Protein AF-A0A5N9CZS1-F1 (afdb_monomer)

Mean predicted aligned error: 9.43 Å

Solvent-accessible surface area (backbone atoms only — not comparable to full-atom values): 4657 Å² total; per-residue (Å²): 139,85,85,83,75,81,81,71,46,56,24,30,28,31,66,86,76,33,34,32,29,30,65,91,23,70,72,52,65,70,46,54,72,93,41,48,43,77,28,85,39,73,66,57,37,43,75,73,66,30,40,78,28,89,82,61,37,71,90,50,90,72,84,79,67,79,90,72,79,79,78,78,131

Sequence (73 aa):
MSPESPVTHPINGCRTTQIYCRVNCPPGRRTKPENRVYFGSINEARSKGFRACRVCTPGLPDDGKPWVPKAGR

Radius of gyration: 13.4 Å; Cα contacts (8 Å, |Δi|>4): 100; chains: 1; bounding box: 26×44×36 Å

pLDDT: mean 74.36, std 14.78, range [46.31, 91.31]

Structure (mmCIF, N/CA/C/O backbone):
data_AF-A0A5N9CZS1-F1
#
_entry.id   AF-A0A5N9CZS1-F1
#
loop_
_atom_site.group_PDB
_atom_site.id
_atom_site.type_symbol
_atom_site.label_atom_id
_atom_site.label_alt_id
_atom_site.label_comp_id
_atom_site.label_asym_id
_atom_site.label_entity_id
_atom_site.label_seq_id
_atom_site.pdbx_PDB_ins_code
_atom_site.Cartn_x
_atom_site.Cartn_y
_atom_site.Cartn_z
_atom_site.occupancy
_atom_site.B_iso_or_equiv
_atom_site.auth_seq_id
_atom_site.auth_comp_id
_atom_site.auth_asym_id
_atom_site.auth_atom_id
_atom_site.pdbx_PDB_model_num
ATOM 1 N N . MET A 1 1 ? 3.084 -27.972 18.039 1.00 46.50 1 MET A N 1
ATOM 2 C CA . MET A 1 1 ? 3.676 -26.631 18.217 1.00 46.50 1 MET A CA 1
ATOM 3 C C . MET A 1 1 ? 4.751 -26.442 17.162 1.00 46.50 1 MET A C 1
ATOM 5 O O . MET A 1 1 ? 5.787 -27.078 17.274 1.00 46.50 1 MET A O 1
ATOM 9 N N . SER A 1 2 ? 4.490 -25.633 16.134 1.00 46.91 2 SER A N 1
ATOM 10 C CA . SER A 1 2 ? 5.490 -25.271 15.120 1.00 46.91 2 SER A CA 1
ATOM 11 C C . SER A 1 2 ? 5.813 -23.783 15.273 1.00 46.91 2 SER A C 1
ATOM 13 O O . SER A 1 2 ? 4.943 -22.960 14.985 1.00 46.91 2 SER A O 1
ATOM 15 N N . PRO A 1 3 ? 7.000 -23.425 15.784 1.00 63.59 3 PRO A N 1
ATOM 16 C CA . PRO A 1 3 ? 7.483 -22.055 15.779 1.00 63.59 3 PRO A CA 1
ATOM 17 C C . PRO A 1 3 ? 8.057 -21.729 14.384 1.00 63.59 3 PRO A C 1
ATOM 19 O O . PRO A 1 3 ? 8.642 -22.587 13.733 1.00 63.59 3 PRO A O 1
ATOM 22 N N . GLU A 1 4 ? 7.868 -20.490 13.922 1.00 46.31 4 GLU A N 1
ATOM 23 C CA . GLU A 1 4 ? 8.709 -19.859 12.887 1.00 46.31 4 GLU A CA 1
ATOM 24 C C . GLU A 1 4 ? 8.531 -20.322 11.428 1.00 46.31 4 GLU A C 1
ATOM 26 O O . GLU A 1 4 ? 9.468 -20.727 10.751 1.00 46.31 4 GLU A O 1
ATOM 31 N N . SER A 1 5 ? 7.346 -20.121 10.851 1.00 46.66 5 SER A N 1
ATOM 32 C CA . SER A 1 5 ? 7.332 -19.629 9.465 1.00 46.66 5 SER A CA 1
ATOM 33 C C . SER A 1 5 ? 7.336 -18.106 9.544 1.00 46.66 5 SER A C 1
ATOM 35 O O . SER A 1 5 ? 6.444 -17.566 10.208 1.00 46.66 5 SER A O 1
ATOM 37 N N . PRO A 1 6 ? 8.293 -17.378 8.935 1.00 52.41 6 PRO A N 1
ATOM 38 C CA . PRO A 1 6 ? 8.168 -15.937 8.846 1.00 52.41 6 PRO A CA 1
ATOM 39 C C . PRO A 1 6 ? 6.889 -15.694 8.060 1.00 52.41 6 PRO A C 1
ATOM 41 O O . PRO A 1 6 ? 6.837 -15.936 6.852 1.00 52.41 6 PRO A O 1
ATOM 44 N N . VAL A 1 7 ? 5.837 -15.251 8.748 1.00 50.28 7 VAL A N 1
ATOM 45 C CA . VAL A 1 7 ? 4.698 -14.610 8.107 1.00 50.28 7 VAL A CA 1
ATOM 46 C C . VAL A 1 7 ? 5.279 -13.382 7.424 1.00 50.28 7 VAL A C 1
ATOM 48 O O . VAL A 1 7 ? 5.414 -12.298 7.991 1.00 50.28 7 VAL A O 1
ATOM 51 N N . THR A 1 8 ? 5.766 -13.608 6.209 1.00 59.53 8 THR A N 1
ATOM 52 C CA . THR A 1 8 ? 6.302 -12.599 5.319 1.00 59.53 8 THR A CA 1
ATOM 53 C C . THR A 1 8 ? 5.074 -11.840 4.890 1.00 59.53 8 THR A C 1
ATOM 55 O O . THR A 1 8 ? 4.481 -12.173 3.875 1.00 59.53 8 THR A O 1
ATOM 58 N N . HIS A 1 9 ? 4.617 -10.915 5.736 1.00 67.25 9 HIS A N 1
ATOM 59 C CA . HIS A 1 9 ? 3.482 -10.053 5.456 1.00 67.25 9 HIS A CA 1
ATOM 60 C C . HIS A 1 9 ? 3.818 -9.331 4.155 1.00 67.25 9 HIS A C 1
ATOM 62 O O . HIS A 1 9 ? 4.642 -8.416 4.182 1.00 67.25 9 HIS A O 1
ATOM 68 N N . PRO A 1 10 ? 3.265 -9.743 3.002 1.00 75.50 10 PRO A N 1
ATOM 69 C CA . PRO A 1 10 ? 3.810 -9.316 1.717 1.00 75.50 10 PRO A CA 1
ATOM 70 C C . PRO A 1 10 ? 3.466 -7.850 1.433 1.00 75.50 10 PRO A C 1
ATO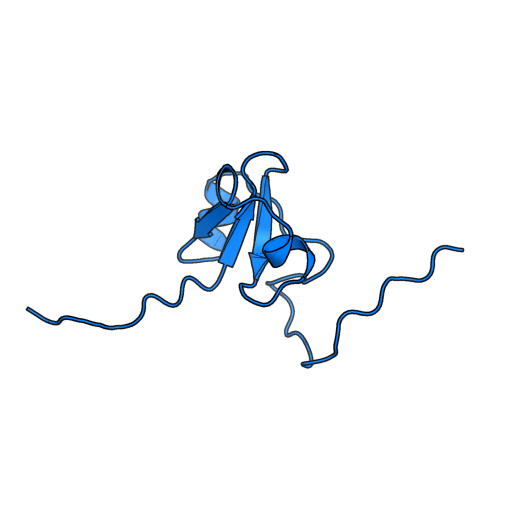M 72 O O . PRO A 1 10 ? 4.059 -7.207 0.560 1.00 75.50 10 PRO A O 1
ATOM 75 N N . ILE A 1 11 ? 2.520 -7.309 2.205 1.00 83.94 11 ILE A N 1
ATOM 76 C CA . ILE A 1 11 ? 1.894 -6.019 2.005 1.00 83.94 11 ILE A CA 1
ATOM 77 C C . ILE A 1 11 ? 1.972 -5.211 3.300 1.00 83.94 11 ILE A C 1
ATOM 79 O O . ILE A 1 11 ? 1.540 -5.647 4.366 1.00 83.94 11 ILE A O 1
ATOM 83 N N . ASN A 1 12 ? 2.492 -3.995 3.196 1.00 88.06 12 ASN A N 1
ATOM 84 C CA . ASN A 1 12 ? 2.377 -2.971 4.226 1.00 88.06 12 ASN A CA 1
ATOM 85 C C . ASN A 1 12 ? 1.318 -1.949 3.809 1.00 88.06 12 ASN A C 1
ATOM 87 O O . ASN A 1 12 ? 0.979 -1.824 2.641 1.00 88.06 12 ASN A O 1
ATOM 91 N N . GLY A 1 13 ? 0.791 -1.174 4.738 1.00 89.88 13 GLY A N 1
ATOM 92 C CA . GLY A 1 13 ? -0.106 -0.075 4.441 1.00 89.88 13 GLY A CA 1
ATOM 93 C C . GLY A 1 13 ? 0.022 1.056 5.431 1.00 89.88 13 GLY A C 1
ATOM 94 O O . GLY A 1 13 ? 0.692 0.944 6.452 1.00 89.88 13 GLY A O 1
ATOM 95 N N . CYS A 1 14 ? -0.591 2.174 5.084 1.00 90.25 14 CYS A N 1
ATOM 96 C CA . CYS A 1 14 ? -0.546 3.394 5.862 1.00 90.25 14 CYS A CA 1
ATOM 97 C C . CYS A 1 14 ? -1.961 3.757 6.306 1.00 90.25 14 CYS A C 1
ATOM 99 O O . CYS A 1 14 ? -2.836 3.933 5.460 1.00 90.25 14 CYS A O 1
ATOM 101 N N . ARG A 1 15 ? -2.195 3.882 7.616 1.00 90.12 15 ARG A N 1
ATOM 102 C CA . ARG A 1 15 ? -3.502 4.255 8.183 1.00 90.12 15 ARG A CA 1
ATOM 103 C C . ARG A 1 15 ? -3.973 5.631 7.735 1.00 90.12 15 ARG A C 1
ATOM 105 O O . ARG A 1 15 ? -5.159 5.795 7.494 1.00 90.12 15 ARG A O 1
ATOM 112 N N . THR A 1 16 ? -3.066 6.598 7.614 1.00 89.00 16 THR A N 1
ATOM 113 C CA . THR A 1 16 ? -3.438 7.986 7.297 1.00 89.00 16 THR A CA 1
ATOM 114 C C . THR A 1 16 ? -3.815 8.169 5.836 1.00 89.00 16 THR A C 1
ATOM 116 O O . THR A 1 16 ? -4.756 8.892 5.539 1.00 89.00 16 THR A O 1
ATOM 119 N N . THR A 1 17 ? -3.108 7.511 4.914 1.00 87.50 17 THR A N 1
ATOM 120 C CA . THR A 1 17 ? -3.418 7.597 3.479 1.00 87.50 17 THR A CA 1
ATOM 121 C C . THR A 1 17 ? -4.353 6.492 3.003 1.00 87.50 17 THR A C 1
ATOM 123 O O . THR A 1 17 ? -4.835 6.556 1.875 1.00 87.50 17 THR A O 1
ATOM 126 N N . GLN A 1 18 ? -4.588 5.470 3.834 1.00 91.25 18 GLN A N 1
ATOM 127 C CA . GLN A 1 18 ? -5.295 4.239 3.477 1.00 91.25 18 GLN A CA 1
ATOM 128 C C . GLN A 1 18 ? -4.734 3.616 2.192 1.00 91.25 18 GLN A C 1
ATOM 130 O O . GLN A 1 18 ? -5.472 3.138 1.338 1.00 91.25 18 GLN A O 1
ATOM 135 N N . ILE A 1 19 ? -3.409 3.640 2.020 1.00 89.31 19 ILE A N 1
ATOM 136 C CA . ILE A 1 19 ? -2.725 3.048 0.863 1.00 89.31 19 ILE A CA 1
ATOM 137 C C . ILE A 1 19 ? -1.941 1.829 1.324 1.00 89.31 19 ILE A C 1
ATOM 139 O O . ILE A 1 19 ? -1.190 1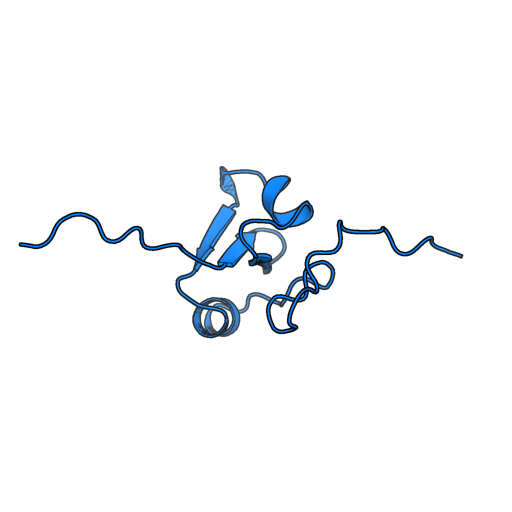.924 2.295 1.00 89.31 19 ILE A O 1
ATOM 143 N N . TYR A 1 20 ? -2.065 0.715 0.604 1.00 90.00 20 TYR A N 1
ATOM 144 C CA . TYR A 1 20 ? -1.221 -0.462 0.788 1.00 90.00 20 TYR A CA 1
ATOM 145 C C . TYR A 1 20 ? -0.153 -0.571 -0.310 1.00 90.00 20 TYR A C 1
ATOM 147 O O . TYR A 1 20 ? -0.408 -0.322 -1.490 1.00 90.00 20 TYR A O 1
ATOM 155 N N . CYS A 1 21 ? 1.065 -0.921 0.089 1.00 86.56 21 CYS A N 1
ATOM 156 C CA . CYS A 1 21 ? 2.262 -1.072 -0.724 1.00 86.56 21 CYS A CA 1
ATOM 157 C C . CYS A 1 21 ? 2.866 -2.477 -0.524 1.00 86.56 21 CYS A C 1
ATOM 159 O O . CYS A 1 21 ? 2.470 -3.218 0.371 1.00 86.56 21 CYS A O 1
ATOM 161 N N . ARG A 1 22 ? 3.852 -2.850 -1.343 1.00 80.38 22 ARG A N 1
ATOM 162 C CA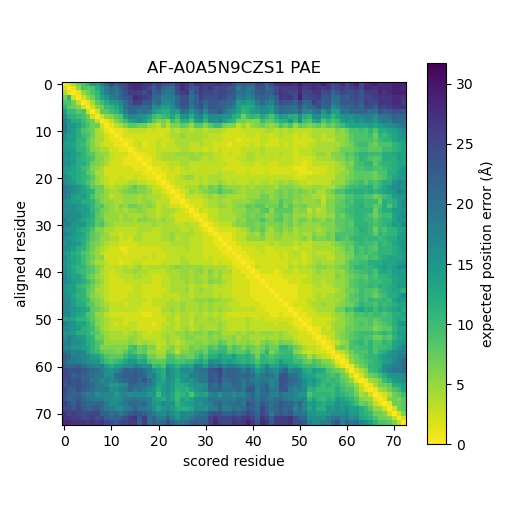 . ARG A 1 22 ? 4.703 -4.019 -1.066 1.00 80.38 22 ARG A CA 1
ATOM 163 C C . ARG A 1 22 ? 5.748 -3.705 0.013 1.00 80.38 22 ARG A C 1
ATOM 165 O O . ARG A 1 22 ? 6.169 -2.553 0.135 1.00 80.38 22 ARG A O 1
ATOM 172 N N . VAL A 1 23 ? 6.254 -4.727 0.707 1.00 74.19 23 VAL A N 1
ATOM 173 C CA . VAL A 1 23 ? 7.311 -4.577 1.738 1.00 74.19 23 VAL A CA 1
ATOM 174 C C . VAL A 1 23 ? 8.527 -3.796 1.232 1.00 74.19 23 VAL A C 1
ATOM 176 O O . VAL A 1 23 ? 9.029 -2.920 1.932 1.00 74.19 23 VAL A O 1
ATOM 179 N N . ASN A 1 24 ? 8.953 -4.033 -0.011 1.00 70.38 24 ASN A N 1
ATOM 180 C CA . ASN A 1 24 ? 10.116 -3.365 -0.605 1.00 70.38 24 ASN A CA 1
ATOM 181 C C . ASN A 1 24 ? 9.765 -2.073 -1.375 1.00 70.38 24 ASN A C 1
ATOM 183 O O . ASN A 1 24 ? 10.372 -1.739 -2.390 1.00 70.38 24 ASN A O 1
ATOM 187 N N . CYS A 1 25 ? 8.703 -1.375 -0.969 1.00 75.88 25 CYS A N 1
ATOM 188 C CA . CYS A 1 25 ? 8.253 -0.153 -1.626 1.00 75.88 25 CYS A CA 1
ATOM 189 C C . CYS A 1 25 ? 8.861 1.097 -0.964 1.00 75.88 25 CYS A C 1
ATOM 191 O O . CYS A 1 25 ? 8.667 1.275 0.242 1.00 75.88 25 CYS A O 1
ATOM 193 N N . PRO A 1 26 ? 9.501 2.022 -1.705 1.00 73.62 26 PRO A N 1
ATOM 194 C CA . PRO A 1 26 ? 10.056 3.251 -1.134 1.00 73.62 26 PRO A CA 1
ATOM 195 C C . PRO A 1 26 ? 9.036 4.131 -0.375 1.00 73.62 26 PRO A C 1
ATOM 197 O O . PRO A 1 26 ? 9.332 4.508 0.763 1.00 73.62 26 PRO A O 1
ATOM 200 N N . PRO A 1 27 ? 7.823 4.434 -0.893 1.00 71.75 27 PRO A N 1
ATOM 201 C CA . PRO A 1 27 ? 6.822 5.174 -0.118 1.00 71.75 27 PRO A CA 1
ATOM 202 C C . PRO A 1 27 ? 6.291 4.385 1.089 1.00 71.75 27 PRO A C 1
ATOM 204 O O . PRO A 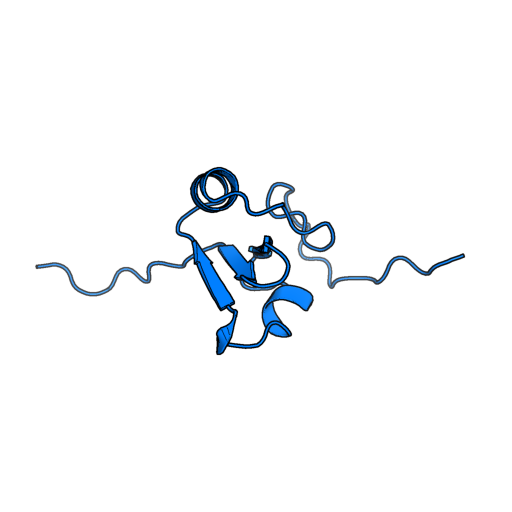1 27 ? 6.031 4.972 2.139 1.00 71.75 27 PRO A O 1
ATOM 207 N N . GLY A 1 28 ? 6.209 3.054 0.994 1.00 75.81 28 GLY A N 1
ATOM 208 C CA . GLY A 1 28 ? 5.894 2.201 2.145 1.00 75.81 28 GLY A CA 1
ATOM 209 C C . GLY A 1 28 ? 6.972 2.280 3.233 1.00 75.81 28 GLY A C 1
ATOM 210 O O . GLY A 1 28 ? 6.661 2.392 4.417 1.00 75.81 28 GLY A O 1
ATOM 211 N N . ARG A 1 29 ? 8.250 2.328 2.836 1.00 75.06 29 ARG A N 1
ATOM 212 C CA . ARG A 1 29 ? 9.400 2.467 3.742 1.00 75.06 29 ARG A CA 1
ATOM 213 C C . ARG A 1 29 ? 9.456 3.836 4.423 1.00 75.06 29 ARG A C 1
ATOM 215 O O . ARG A 1 29 ? 9.856 3.906 5.580 1.00 75.06 29 ARG A O 1
ATOM 222 N N . ARG A 1 30 ? 9.014 4.901 3.741 1.00 78.44 30 ARG A N 1
ATOM 223 C CA . ARG A 1 30 ? 8.889 6.263 4.304 1.00 78.44 30 ARG A CA 1
ATOM 224 C C . ARG A 1 30 ? 7.684 6.445 5.228 1.00 78.44 30 ARG A C 1
ATOM 226 O O . ARG A 1 30 ? 7.617 7.439 5.944 1.00 78.44 30 ARG A O 1
ATOM 233 N N . THR A 1 31 ? 6.731 5.514 5.226 1.00 80.62 31 THR A N 1
ATOM 234 C CA . THR A 1 31 ? 5.578 5.581 6.130 1.00 80.62 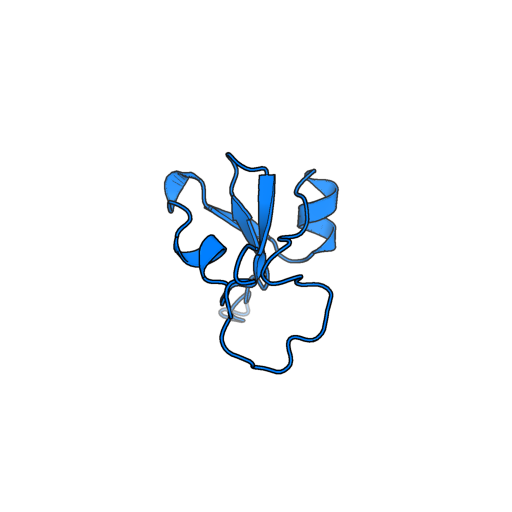31 THR A CA 1
ATOM 235 C C . THR A 1 31 ? 6.055 5.454 7.573 1.00 80.62 31 THR A C 1
ATOM 237 O O . THR A 1 31 ? 6.762 4.492 7.896 1.00 80.62 31 THR A O 1
ATOM 240 N N . LYS A 1 32 ? 5.648 6.408 8.424 1.00 84.62 32 LYS A N 1
ATOM 241 C CA . LYS A 1 32 ? 5.933 6.395 9.864 1.00 84.62 32 LYS A CA 1
ATOM 242 C C . LYS A 1 32 ? 5.476 5.066 10.480 1.00 84.62 32 LYS A C 1
ATOM 244 O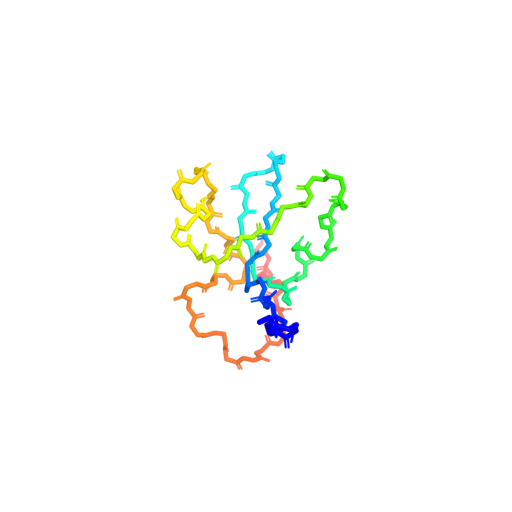 O . LYS A 1 32 ? 4.367 4.631 10.161 1.00 84.62 32 LYS A O 1
ATOM 249 N N . PRO A 1 33 ? 6.276 4.441 11.359 1.00 83.69 33 PRO A N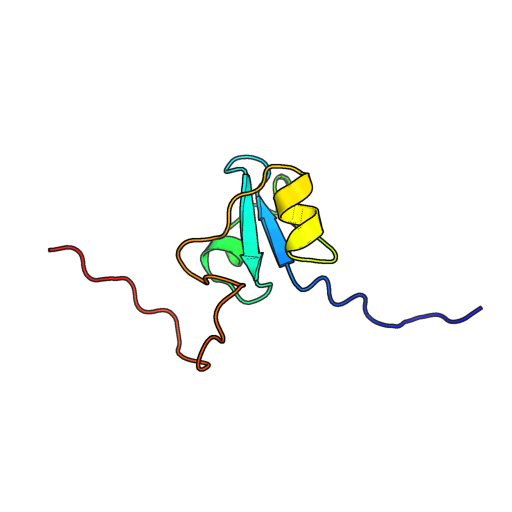 1
ATOM 250 C CA . PRO A 1 33 ? 5.931 3.155 11.964 1.00 83.69 33 PRO A CA 1
ATOM 251 C C . PRO A 1 33 ? 4.597 3.206 12.724 1.00 83.69 33 PRO A C 1
ATOM 253 O O . PRO A 1 33 ? 3.830 2.258 12.644 1.00 83.69 33 PRO A O 1
ATOM 256 N N . GLU A 1 34 ? 4.265 4.343 13.339 1.00 88.31 34 GLU A N 1
ATOM 257 C CA . GLU A 1 34 ? 3.003 4.578 14.064 1.00 88.31 34 GLU A CA 1
ATOM 258 C C . GLU A 1 34 ? 1.748 4.406 13.191 1.00 88.31 34 GLU A C 1
ATOM 260 O O . GLU A 1 34 ? 0.701 3.954 13.650 1.00 88.31 34 GLU A O 1
ATOM 265 N N . ASN A 1 35 ? 1.853 4.758 11.907 1.00 88.69 35 ASN A N 1
ATOM 266 C CA . ASN A 1 35 ? 0.760 4.656 10.942 1.00 88.69 35 ASN A CA 1
ATOM 267 C C . ASN A 1 35 ? 0.908 3.438 10.029 1.00 88.69 35 ASN A C 1
ATOM 269 O O . ASN A 1 35 ? 0.082 3.250 9.133 1.00 88.69 35 ASN A O 1
ATOM 273 N N . ARG A 1 36 ? 1.957 2.631 10.211 1.00 87.88 36 ARG A N 1
ATOM 274 C CA . ARG A 1 36 ? 2.234 1.473 9.370 1.00 87.88 36 ARG A CA 1
ATOM 275 C C . ARG A 1 36 ? 1.419 0.278 9.855 1.00 87.88 36 ARG A C 1
ATOM 277 O O . ARG A 1 36 ? 1.467 -0.098 11.018 1.00 87.88 36 ARG A O 1
ATOM 284 N N . VAL A 1 37 ? 0.698 -0.337 8.932 1.00 88.44 37 VAL A N 1
ATOM 285 C CA . VAL A 1 37 ? -0.078 -1.562 9.132 1.00 88.44 37 VAL A CA 1
ATOM 286 C C . VAL A 1 37 ? 0.508 -2.639 8.232 1.00 88.44 37 VAL A C 1
ATOM 288 O O . VAL A 1 37 ? 1.011 -2.329 7.156 1.00 88.44 37 VAL A O 1
ATOM 291 N N . TYR A 1 38 ? 0.457 -3.895 8.649 1.00 86.88 38 TYR A N 1
ATOM 292 C CA . TYR A 1 38 ? 0.847 -5.028 7.817 1.00 86.88 38 TYR A CA 1
ATOM 293 C C . TYR A 1 38 ? -0.387 -5.874 7.523 1.00 86.88 38 TYR A C 1
ATOM 295 O O . TYR A 1 38 ? -1.263 -6.010 8.376 1.00 86.88 38 TYR A O 1
ATOM 303 N N . PHE A 1 39 ? -0.464 -6.392 6.302 1.00 86.94 39 PHE A N 1
ATOM 304 C CA . PHE A 1 39 ? -1.565 -7.226 5.838 1.00 86.94 39 PHE A CA 1
ATOM 305 C C . PHE A 1 39 ? -1.028 -8.572 5.377 1.00 86.94 39 PHE A C 1
ATOM 307 O O . PHE A 1 39 ? 0.057 -8.648 4.794 1.00 86.94 39 PHE A O 1
ATOM 314 N N . GLY A 1 40 ? -1.812 -9.626 5.599 1.00 84.25 40 GLY A N 1
ATOM 315 C CA . GLY A 1 40 ? -1.482 -10.972 5.134 1.00 84.25 40 GLY A CA 1
ATOM 316 C C . GLY A 1 40 ? -1.642 -11.134 3.621 1.00 84.25 40 GLY A C 1
ATOM 317 O O . GLY A 1 40 ? -1.034 -12.015 3.021 1.00 84.25 40 GLY A O 1
ATOM 318 N N . SER A 1 41 ? -2.450 -10.288 2.972 1.00 84.62 41 SER A N 1
ATOM 319 C CA . SER A 1 41 ? -2.717 -10.352 1.530 1.00 84.62 41 SER A CA 1
ATOM 320 C C . SER A 1 41 ? -3.282 -9.043 0.976 1.00 84.62 41 SER A C 1
ATOM 322 O O . SER A 1 41 ? -3.856 -8.230 1.700 1.00 84.62 41 SER A O 1
ATOM 324 N N . ILE A 1 42 ? -3.186 -8.865 -0.347 1.00 85.56 42 ILE A N 1
ATOM 325 C CA . ILE A 1 42 ? -3.792 -7.730 -1.068 1.00 85.56 42 ILE A CA 1
ATOM 326 C C . ILE A 1 42 ? -5.306 -7.677 -0.836 1.00 85.56 42 ILE A C 1
ATOM 328 O O . ILE A 1 42 ? -5.866 -6.597 -0.653 1.00 85.56 42 ILE A O 1
ATOM 332 N N . ASN A 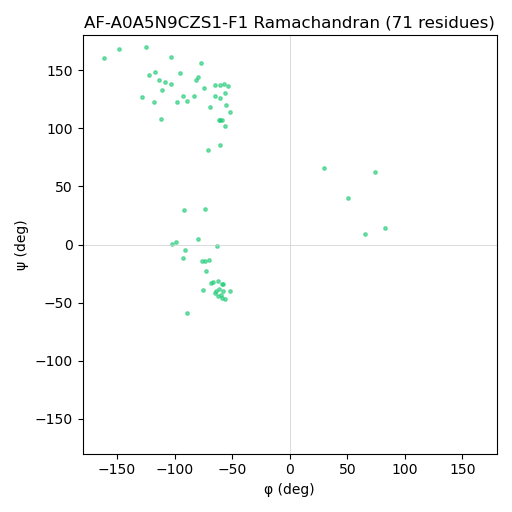1 43 ? -5.965 -8.840 -0.831 1.00 86.31 43 ASN A N 1
ATOM 333 C CA . ASN A 1 43 ? -7.408 -8.920 -0.631 1.00 86.31 43 ASN A CA 1
ATOM 334 C C . ASN A 1 43 ? -7.818 -8.390 0.749 1.00 86.31 43 ASN A C 1
ATOM 336 O O . ASN A 1 43 ? -8.721 -7.569 0.838 1.00 86.31 43 ASN A O 1
ATOM 340 N N . GLU A 1 44 ? -7.086 -8.767 1.801 1.00 88.56 44 GLU A N 1
ATOM 341 C CA . GLU A 1 44 ? -7.323 -8.278 3.163 1.00 88.56 44 GLU A CA 1
ATOM 342 C C . GLU A 1 44 ? -7.200 -6.751 3.245 1.00 88.56 44 GLU A C 1
ATOM 344 O O . GLU A 1 44 ? -8.083 -6.083 3.784 1.00 88.56 44 GLU A O 1
ATOM 349 N N . ALA A 1 45 ? -6.150 -6.178 2.649 1.00 88.81 45 ALA A N 1
ATOM 350 C CA . ALA A 1 45 ? -5.967 -4.730 2.611 1.00 88.81 45 ALA A CA 1
ATOM 351 C C . ALA A 1 45 ? -7.135 -4.022 1.896 1.00 88.81 45 ALA A C 1
ATOM 353 O O . ALA A 1 45 ? -7.659 -3.023 2.393 1.00 88.81 45 ALA A O 1
ATOM 354 N N . ARG A 1 46 ? -7.588 -4.562 0.755 1.00 88.38 46 ARG A N 1
ATOM 355 C CA . ARG A 1 46 ? -8.730 -4.021 -0.002 1.00 88.38 46 ARG A CA 1
ATOM 356 C C . ARG A 1 46 ? -10.037 -4.127 0.776 1.00 88.38 46 ARG A C 1
ATOM 358 O O . ARG A 1 46 ? -10.786 -3.155 0.797 1.00 88.38 46 ARG A O 1
ATOM 365 N N . SER A 1 47 ? -10.282 -5.249 1.452 1.00 90.19 47 SER A N 1
ATOM 366 C CA . SER A 1 47 ? -11.460 -5.436 2.306 1.00 90.19 47 SER A CA 1
ATOM 367 C C . SER A 1 47 ? -11.495 -4.450 3.473 1.00 90.19 47 SER A C 1
ATOM 369 O O . SER A 1 47 ? -12.572 -4.012 3.859 1.00 90.19 47 SER A O 1
ATOM 371 N N . LYS A 1 48 ? -10.335 -4.026 3.994 1.00 89.44 48 LYS A N 1
ATOM 372 C CA . LYS A 1 48 ? -10.255 -2.953 5.003 1.00 89.44 48 LYS A CA 1
ATOM 373 C C . LYS A 1 48 ? -10.361 -1.533 4.424 1.00 89.44 48 LYS A C 1
ATOM 375 O O . LYS A 1 48 ? -10.181 -0.565 5.159 1.00 89.44 48 LYS A O 1
ATOM 380 N N . GLY A 1 49 ? -10.615 -1.384 3.122 1.00 90.31 49 GLY A N 1
ATOM 381 C CA . GLY A 1 49 ? -10.758 -0.086 2.458 1.00 90.31 49 GLY A CA 1
ATOM 382 C C . GLY A 1 49 ? -9.437 0.576 2.061 1.00 90.31 49 GLY A C 1
ATOM 383 O O . GLY A 1 49 ? -9.424 1.762 1.732 1.00 90.31 49 GLY A O 1
ATOM 384 N N . PHE A 1 50 ? -8.319 -0.156 2.068 1.00 91.31 50 PHE A N 1
ATOM 385 C CA . PHE A 1 50 ? -7.045 0.385 1.603 1.00 91.31 50 PHE A CA 1
ATOM 386 C C . PHE A 1 50 ? -6.963 0.309 0.075 1.00 91.31 50 PHE A C 1
ATOM 388 O O . PHE A 1 50 ? -7.367 -0.667 -0.561 1.00 91.31 50 PHE A O 1
ATOM 395 N N . ARG A 1 51 ? -6.393 1.343 -0.537 1.00 89.38 51 ARG A N 1
ATOM 396 C CA . ARG A 1 51 ? -6.195 1.466 -1.983 1.00 89.38 51 ARG A CA 1
ATOM 397 C C . ARG A 1 51 ? -4.798 0.990 -2.371 1.00 89.38 51 ARG A C 1
ATOM 399 O O . ARG A 1 51 ? -3.841 1.163 -1.619 1.00 89.38 51 ARG A O 1
ATOM 406 N N . ALA A 1 52 ? -4.666 0.418 -3.567 1.00 86.50 52 ALA A N 1
ATOM 407 C CA . ALA A 1 52 ? -3.369 -0.014 -4.078 1.00 86.50 52 ALA A CA 1
ATOM 408 C C . ALA A 1 52 ? -2.442 1.187 -4.288 1.00 86.50 52 ALA A C 1
ATOM 410 O O . ALA A 1 52 ? -2.845 2.216 -4.839 1.00 86.50 52 ALA A O 1
ATOM 411 N N . CYS A 1 53 ? -1.181 1.042 -3.899 1.00 85.44 53 CYS A N 1
ATOM 412 C CA . CYS A 1 53 ? -0.163 2.026 -4.212 1.00 85.44 53 CYS A CA 1
ATOM 413 C C . CYS A 1 53 ? -0.008 2.174 -5.730 1.00 85.44 53 CYS A C 1
ATOM 415 O O . CYS A 1 53 ? 0.285 1.209 -6.431 1.00 85.44 53 CYS A O 1
ATOM 417 N N . ARG A 1 54 ? -0.125 3.408 -6.226 1.00 78.31 54 ARG A N 1
ATOM 418 C CA . ARG A 1 54 ? 0.117 3.744 -7.639 1.00 78.31 54 ARG A CA 1
ATOM 419 C C . ARG A 1 54 ? 1.591 3.649 -8.050 1.00 78.31 54 ARG A C 1
ATOM 421 O O . ARG A 1 54 ? 1.882 3.710 -9.234 1.00 78.31 54 ARG A O 1
ATOM 428 N N . VAL A 1 55 ? 2.498 3.546 -7.075 1.00 75.50 55 VAL A N 1
ATOM 429 C CA . VAL A 1 55 ? 3.949 3.494 -7.295 1.00 75.50 55 VAL A CA 1
ATOM 430 C C . VAL A 1 55 ? 4.436 2.063 -7.482 1.00 75.50 55 VAL A C 1
ATOM 432 O O . VAL A 1 55 ? 5.014 1.756 -8.512 1.00 75.50 55 VAL A O 1
ATOM 435 N N . CYS A 1 56 ? 4.216 1.197 -6.492 1.00 74.25 56 CYS A N 1
ATOM 436 C CA . CYS A 1 56 ? 4.679 -0.193 -6.562 1.00 74.25 56 CYS A CA 1
ATOM 437 C C . CYS A 1 56 ? 3.658 -1.157 -7.156 1.00 74.25 56 CYS A C 1
ATOM 439 O O . CYS A 1 56 ? 3.980 -2.334 -7.248 1.00 74.25 56 CYS A O 1
ATOM 441 N N . THR A 1 57 ? 2.440 -0.679 -7.458 1.00 74.88 57 THR A N 1
ATOM 442 C CA . THR A 1 57 ? 1.336 -1.439 -8.072 1.00 74.88 57 THR A CA 1
ATOM 443 C C . THR A 1 57 ? 1.387 -2.922 -7.707 1.00 74.88 57 THR A C 1
ATOM 445 O O . THR A 1 57 ? 1.644 -3.744 -8.576 1.00 74.88 57 THR A O 1
ATOM 448 N N . PRO A 1 58 ? 1.185 -3.285 -6.427 1.00 69.44 58 PRO A N 1
ATOM 449 C CA . PRO A 1 58 ? 1.535 -4.609 -5.896 1.00 69.44 58 PRO A CA 1
ATOM 450 C C . PRO A 1 58 ? 0.767 -5.791 -6.523 1.00 69.44 58 PRO A C 1
ATOM 452 O O . PRO A 1 58 ? 1.008 -6.929 -6.144 1.00 69.44 58 PRO A O 1
ATOM 455 N N . GLY A 1 59 ? -0.161 -5.537 -7.453 1.00 63.78 59 GLY A N 1
ATOM 456 C CA . GLY A 1 59 ? -0.829 -6.546 -8.281 1.00 63.78 59 GLY A CA 1
ATOM 457 C C . GLY A 1 59 ? -0.247 -6.712 -9.693 1.00 63.78 59 GLY A C 1
ATOM 458 O O . GLY A 1 59 ? -0.804 -7.478 -10.469 1.00 63.78 59 GLY A O 1
ATOM 459 N N . LEU A 1 60 ? 0.822 -5.993 -10.044 1.00 61.53 60 LEU A N 1
ATOM 460 C CA . LEU A 1 60 ? 1.578 -6.183 -11.280 1.00 61.53 60 LEU A CA 1
ATOM 461 C C . LEU A 1 60 ? 2.933 -6.821 -10.939 1.00 61.53 60 LEU A C 1
ATOM 463 O O . LEU A 1 60 ? 3.530 -6.439 -9.927 1.00 61.53 60 LEU A O 1
ATOM 467 N N . PRO A 1 61 ? 3.423 -7.779 -11.746 1.00 53.47 61 PRO A N 1
ATOM 468 C CA . PRO A 1 61 ? 4.775 -8.294 -11.597 1.00 53.47 61 PRO A CA 1
ATOM 469 C C . PRO A 1 61 ? 5.757 -7.141 -11.825 1.00 53.47 61 P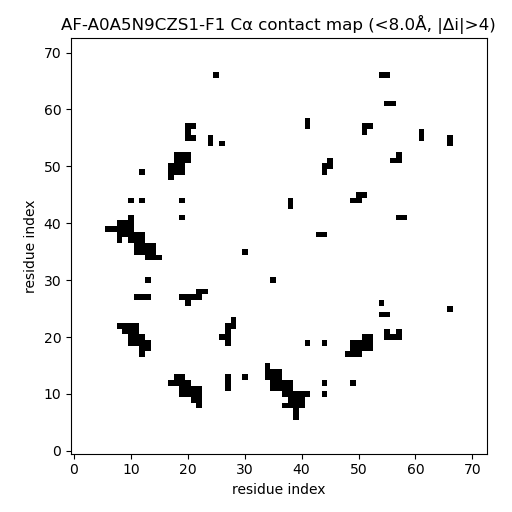RO A C 1
ATOM 471 O O . PRO A 1 61 ? 5.904 -6.632 -12.931 1.00 53.47 61 PRO A O 1
ATOM 474 N N . ASP A 1 62 ? 6.373 -6.685 -10.739 1.00 56.88 62 ASP A N 1
ATOM 475 C CA . ASP A 1 62 ? 7.464 -5.720 -10.769 1.00 56.88 62 ASP A CA 1
ATOM 476 C C . ASP A 1 62 ? 8.673 -6.423 -11.377 1.00 56.88 62 ASP A C 1
ATOM 478 O O . ASP A 1 62 ? 9.167 -7.404 -10.825 1.00 56.88 62 ASP A O 1
ATOM 482 N N . ASP A 1 63 ? 9.152 -5.930 -12.511 1.00 55.31 63 ASP A N 1
ATOM 483 C CA . ASP A 1 63 ? 10.279 -6.497 -13.252 1.00 55.31 63 ASP A CA 1
ATOM 484 C C . ASP A 1 63 ? 11.641 -6.221 -12.574 1.00 55.31 63 ASP A C 1
ATOM 486 O O . ASP A 1 63 ? 12.672 -6.080 -13.229 1.00 55.31 63 ASP A O 1
ATOM 490 N N . GLY A 1 64 ? 11.653 -6.121 -11.237 1.00 53.50 64 GLY A N 1
ATOM 491 C CA . GLY A 1 64 ? 12.839 -5.891 -10.411 1.00 53.50 64 GLY A CA 1
ATOM 492 C C . GLY A 1 64 ? 13.502 -4.532 -10.632 1.00 53.50 64 GLY A C 1
ATOM 493 O O . GLY A 1 64 ? 14.598 -4.294 -10.123 1.00 53.50 64 GLY A O 1
ATOM 494 N N . LYS A 1 65 ? 12.871 -3.631 -11.392 1.00 55.00 65 LYS A N 1
ATOM 495 C CA . LYS A 1 65 ? 13.466 -2.343 -11.739 1.00 55.00 65 LYS A CA 1
ATOM 496 C C . LYS A 1 65 ? 13.428 -1.404 -10.528 1.00 55.00 65 LYS A C 1
ATOM 498 O O . LYS A 1 65 ? 12.391 -1.285 -9.868 1.00 55.00 65 LYS A O 1
ATOM 503 N N . PRO A 1 66 ? 14.529 -0.695 -10.221 1.00 54.25 66 PRO A N 1
ATOM 504 C CA . PRO A 1 66 ? 14.496 0.374 -9.237 1.00 54.25 66 PRO A CA 1
ATOM 505 C C . PRO A 1 66 ? 13.459 1.422 -9.652 1.00 54.25 66 PRO A C 1
ATOM 507 O O . PRO A 1 66 ? 13.326 1.769 -10.826 1.00 54.25 66 PRO A O 1
ATOM 510 N N . TRP A 1 67 ? 12.699 1.906 -8.670 1.00 60.53 67 TRP A N 1
ATOM 511 C CA . TRP A 1 67 ? 11.658 2.901 -8.890 1.00 60.53 67 TRP A CA 1
ATOM 512 C C . TRP A 1 67 ? 12.230 4.144 -9.582 1.00 60.53 67 TRP A C 1
ATOM 514 O O . TRP A 1 67 ? 13.092 4.822 -9.023 1.00 60.53 67 TRP A O 1
ATOM 524 N N . VAL A 1 68 ? 11.704 4.466 -10.765 1.00 58.44 68 VAL A N 1
ATOM 525 C CA . VAL A 1 68 ? 11.939 5.746 -11.436 1.00 58.44 68 VAL A CA 1
ATOM 526 C C . VAL A 1 68 ? 10.754 6.676 -11.160 1.00 58.44 68 VAL A C 1
ATOM 528 O O . VAL A 1 68 ? 9.610 6.307 -11.456 1.00 58.44 68 VAL A O 1
ATOM 531 N N . PRO A 1 69 ? 10.963 7.877 -10.586 1.00 55.59 69 PRO A N 1
ATOM 532 C CA . PRO A 1 69 ? 9.912 8.884 -10.575 1.00 55.59 69 PRO A CA 1
ATOM 533 C C . PRO A 1 69 ? 9.479 9.131 -12.020 1.00 55.59 69 PRO A C 1
ATOM 535 O O . PRO A 1 69 ? 10.325 9.353 -12.885 1.00 55.59 69 PRO A O 1
ATOM 538 N N . LYS A 1 70 ? 8.167 9.107 -12.299 1.00 54.97 70 LYS A N 1
ATOM 539 C CA . LYS A 1 70 ? 7.663 9.687 -13.551 1.00 54.97 70 LYS A CA 1
ATOM 540 C C . LYS A 1 70 ? 8.093 11.152 -13.526 1.00 54.97 70 LYS A C 1
ATOM 542 O O . LYS A 1 70 ? 7.557 11.911 -12.721 1.00 54.97 70 LYS A O 1
ATOM 547 N N . ALA A 1 71 ? 9.084 11.509 -14.341 1.00 50.91 71 ALA A N 1
ATOM 548 C CA . ALA A 1 71 ? 9.458 12.892 -14.571 1.00 50.91 71 ALA A CA 1
ATOM 549 C C . ALA A 1 71 ? 8.178 13.640 -14.963 1.00 50.91 71 ALA A C 1
ATOM 551 O O . ALA A 1 71 ? 7.525 13.292 -15.951 1.00 50.91 71 ALA A O 1
ATOM 552 N N . GLY A 1 72 ? 7.751 14.559 -14.098 1.00 57.56 72 GLY A N 1
ATOM 553 C CA . GLY A 1 72 ? 6.656 15.466 -14.404 1.00 57.56 72 GLY A CA 1
ATOM 554 C C . GLY A 1 72 ? 7.047 16.299 -15.620 1.00 57.56 72 GLY A C 1
ATOM 555 O O . GLY A 1 72 ? 8.207 16.692 -15.737 1.00 57.56 72 GLY A O 1
ATOM 556 N N . ARG A 1 73 ? 6.092 16.482 -16.532 1.00 52.91 73 ARG A N 1
ATOM 557 C CA . ARG A 1 73 ? 6.173 17.503 -17.579 1.00 52.91 73 ARG A CA 1
ATOM 558 C C . ARG A 1 73 ? 6.158 18.898 -16.978 1.00 52.91 73 ARG A C 1
ATOM 560 O O . ARG A 1 73 ? 5.530 19.042 -15.904 1.00 52.91 73 ARG A O 1
#

Nearest PDB structures (foldseek):
  1u8b-assembly1_A  TM=8.719E-01  e=2.111E-03  Escherichia coli
  1eyf-assembly1_A  TM=6.797E-01  e=3.395E-03  Escherichia coli
  1wpk-assembly1_A  TM=6.555E-01  e=7.668E-03  Escherichia coli
  1adn-assembly1_A  TM=6.042E-01  e=2.785E-02  Escherichia coli
  4nu0-assembly2_B  TM=4.414E-01  e=4.848E+00  Streptococcus pneumoniae D39

Foldseek 3Di:
DDPDDPLLLQWKAFQVQLAIDGPPDPVLVVHDPVRIDGHSDPVRSVVVVRHYDPFRRVPDPDPPDDGDPPPDD

Secondary structure (DSSP, 8-state):
----------EEEETTTTEEEETT-HHHHHS-GGGEEEES-HHHHHHTTPEEPTTT-TTS---SPPPPP----